Protein AF-A0A378B379-F1 (afdb_monomer_lite)

Sequence (40 aa):
MPFGGCKASGYGRFGGRAGIAEFTELRWITIQTQPRELPF

Organism: Klebsiella pneumoniae (NCBI:txid573)

Structure (mmCIF, N/CA/C/O backbone):
data_AF-A0A378B379-F1
#
_entry.id   AF-A0A378B379-F1
#
loop_
_atom_site.group_PDB
_atom_site.id
_atom_site.type_symbol
_atom_site.label_atom_id
_atom_site.label_alt_id
_atom_site.label_comp_id
_atom_site.label_asym_id
_atom_site.label_entity_id
_atom_site.label_seq_id
_atom_site.pdbx_PDB_ins_code
_atom_site.Cartn_x
_atom_site.Cartn_y
_atom_site.Cartn_z
_atom_site.occupancy
_atom_site.B_iso_or_equiv
_atom_site.auth_seq_id
_atom_site.auth_comp_id
_atom_site.auth_asym_id
_atom_site.auth_atom_id
_atom_site.pdbx_PDB_model_num
ATOM 1 N N . MET A 1 1 ? 8.925 12.615 -10.153 1.00 76.75 1 MET A N 1
ATOM 2 C CA . MET A 1 1 ? 8.058 12.323 -11.316 1.00 76.75 1 MET A CA 1
ATOM 3 C C . MET A 1 1 ? 7.993 10.807 -11.485 1.00 76.75 1 MET A C 1
ATOM 5 O O . MET A 1 1 ? 9.040 10.200 -11.296 1.00 76.75 1 MET A O 1
ATOM 9 N N . PRO A 1 2 ? 6.820 10.192 -11.724 1.00 80.94 2 PRO A N 1
ATOM 10 C CA . PRO A 1 2 ? 6.708 8.739 -11.876 1.00 80.94 2 PRO A CA 1
ATOM 11 C C . PRO A 1 2 ? 7.194 8.287 -13.263 1.00 80.94 2 PRO A C 1
ATOM 13 O O . PRO A 1 2 ? 6.796 8.872 -14.268 1.00 80.94 2 PRO A O 1
ATOM 16 N N . PHE A 1 3 ? 8.022 7.244 -13.321 1.00 89.94 3 PHE A N 1
ATOM 17 C CA . PHE A 1 3 ? 8.595 6.699 -14.555 1.00 89.94 3 PHE A CA 1
ATOM 18 C C . PHE A 1 3 ? 8.221 5.225 -14.735 1.00 89.94 3 PHE A C 1
ATOM 20 O O . PHE A 1 3 ? 8.403 4.423 -13.824 1.00 89.94 3 PHE A O 1
ATOM 27 N N . GLY A 1 4 ? 7.702 4.850 -15.904 1.00 90.19 4 GLY A N 1
ATOM 28 C CA . GLY A 1 4 ? 7.428 3.453 -16.249 1.00 90.19 4 GLY A CA 1
ATOM 29 C C . GLY A 1 4 ? 6.674 3.304 -17.572 1.00 90.19 4 GLY A C 1
ATOM 30 O O . GLY A 1 4 ? 6.172 4.286 -18.121 1.00 90.19 4 GLY A O 1
ATOM 31 N N . GLY A 1 5 ? 6.598 2.072 -18.077 1.00 91.88 5 GLY A N 1
ATOM 32 C CA . GLY A 1 5 ? 6.035 1.742 -19.391 1.00 91.88 5 GLY A CA 1
ATOM 33 C C . GLY A 1 5 ? 4.559 1.326 -19.383 1.00 91.88 5 GLY A C 1
ATOM 34 O O . GLY A 1 5 ? 3.875 1.395 -18.359 1.00 91.88 5 GLY A O 1
ATOM 35 N N . CYS A 1 6 ? 4.065 0.912 -20.551 1.00 93.19 6 CYS A N 1
ATOM 36 C CA . CYS A 1 6 ? 2.777 0.234 -20.736 1.00 93.19 6 CYS A CA 1
ATOM 37 C C . CYS A 1 6 ? 2.915 -0.850 -21.827 1.00 93.19 6 CYS A C 1
ATOM 39 O O . CYS A 1 6 ? 3.805 -0.763 -22.676 1.00 93.19 6 CYS A O 1
ATOM 41 N N . LYS A 1 7 ? 1.987 -1.822 -21.876 1.00 93.75 7 LYS A N 1
ATOM 42 C CA . LYS A 1 7 ? 1.948 -2.904 -22.885 1.00 93.75 7 LYS A CA 1
ATOM 43 C C . LYS A 1 7 ? 3.243 -3.735 -22.878 1.00 93.75 7 LYS A C 1
ATOM 45 O O . LYS A 1 7 ? 3.662 -4.199 -21.824 1.00 93.75 7 LYS A O 1
ATOM 50 N N . ALA A 1 8 ? 3.883 -3.913 -24.037 1.00 93.62 8 ALA A N 1
ATOM 51 C CA . ALA 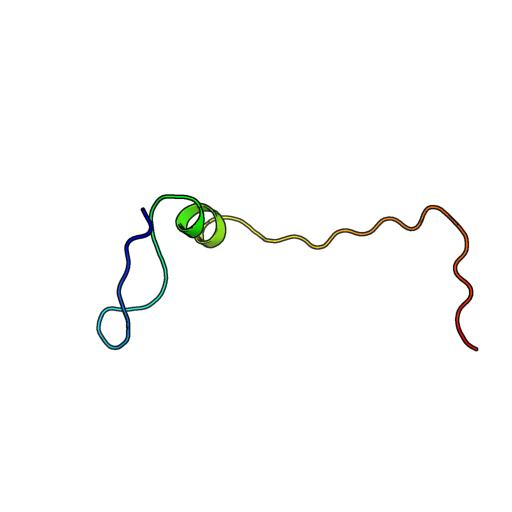A 1 8 ? 5.117 -4.685 -24.179 1.00 93.62 8 ALA A CA 1
ATOM 52 C C . ALA A 1 8 ? 6.304 -4.091 -23.396 1.00 93.62 8 ALA A C 1
ATOM 54 O O . ALA A 1 8 ? 7.262 -4.801 -23.119 1.00 93.62 8 ALA A O 1
ATOM 55 N N . SER A 1 9 ? 6.237 -2.815 -23.001 1.00 90.19 9 SER A N 1
ATOM 56 C CA . SER A 1 9 ? 7.263 -2.161 -22.180 1.00 90.19 9 SER A CA 1
ATOM 57 C C . SER A 1 9 ? 7.109 -2.420 -20.672 1.00 90.19 9 SER A C 1
ATOM 59 O O . SER A 1 9 ? 7.881 -1.869 -19.891 1.00 90.19 9 SER A O 1
ATOM 61 N N . GLY A 1 10 ? 6.119 -3.219 -20.252 1.00 90.44 10 GLY A N 1
ATOM 62 C CA . GLY A 1 10 ? 5.858 -3.565 -18.850 1.00 90.44 10 GLY A CA 1
ATOM 63 C C . GLY A 1 10 ? 4.867 -2.635 -18.139 1.00 90.44 10 GLY A C 1
ATOM 64 O O . GLY A 1 10 ? 4.359 -1.675 -18.720 1.00 90.44 10 GLY A O 1
ATOM 65 N N . TYR A 1 11 ? 4.586 -2.941 -16.869 1.00 90.06 11 TYR A N 1
ATOM 66 C CA . TYR A 1 11 ? 3.677 -2.201 -15.983 1.00 90.06 11 TYR A CA 1
ATOM 67 C C . TYR A 1 11 ? 4.372 -1.880 -14.647 1.00 90.06 11 TYR A C 1
ATOM 69 O O . TYR A 1 11 ? 5.385 -2.493 -14.323 1.00 90.06 11 TYR A O 1
ATOM 77 N N . GLY A 1 12 ? 3.840 -0.909 -13.898 1.00 87.88 12 GLY A N 1
ATOM 78 C CA . GLY A 1 12 ? 4.450 -0.373 -12.672 1.00 87.88 12 GLY A CA 1
ATOM 79 C C . GLY A 1 12 ? 5.128 0.987 -12.877 1.00 87.88 12 GLY A C 1
ATOM 80 O O . GLY A 1 12 ? 5.274 1.471 -14.014 1.00 87.88 12 GLY A O 1
ATOM 81 N N . ARG A 1 13 ? 5.488 1.661 -11.778 1.00 90.69 13 ARG A N 1
ATOM 82 C CA . ARG A 1 13 ? 6.120 2.995 -11.808 1.00 90.69 13 ARG A CA 1
ATOM 83 C C . ARG A 1 13 ? 7.210 3.157 -10.742 1.00 90.69 13 ARG A C 1
AT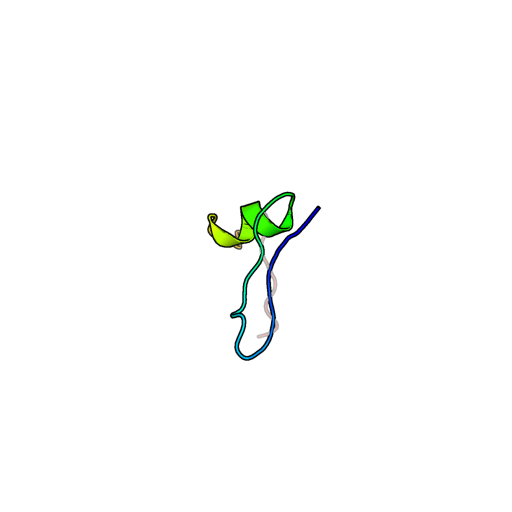OM 85 O O . ARG A 1 13 ? 6.962 2.984 -9.560 1.00 90.69 13 ARG A O 1
ATOM 92 N N . PHE A 1 14 ? 8.387 3.633 -11.146 1.00 86.31 14 PHE A N 1
ATOM 93 C CA . PHE A 1 14 ? 9.469 4.046 -10.249 1.00 86.31 14 PHE A CA 1
ATOM 94 C C . PHE A 1 14 ? 9.477 5.559 -10.000 1.00 86.31 14 PHE A C 1
ATOM 96 O O . PHE A 1 14 ? 9.112 6.356 -10.866 1.00 86.31 14 PHE A O 1
ATOM 103 N N . GLY A 1 15 ? 9.964 5.957 -8.823 1.00 84.12 15 GLY A N 1
ATOM 104 C CA . GLY A 1 15 ? 10.208 7.354 -8.464 1.00 84.12 15 GLY A CA 1
ATOM 105 C C . GLY A 1 15 ? 8.964 8.139 -8.022 1.00 84.12 15 GLY A C 1
ATOM 106 O O . GLY A 1 15 ? 7.838 7.933 -8.478 1.00 84.12 15 GLY A O 1
ATOM 107 N N . GLY A 1 16 ? 9.175 9.094 -7.111 1.00 88.81 16 GLY A N 1
ATOM 108 C CA . GLY A 1 16 ? 8.094 9.874 -6.499 1.00 88.81 16 GLY A CA 1
ATOM 109 C C . GLY A 1 16 ? 7.117 9.014 -5.687 1.00 88.81 16 GLY A C 1
ATOM 110 O O . GLY A 1 16 ? 7.433 7.898 -5.291 1.00 88.81 16 GLY A O 1
ATOM 111 N N . ARG A 1 17 ? 5.904 9.531 -5.446 1.00 89.00 17 ARG A N 1
ATOM 112 C CA . ARG A 1 17 ? 4.883 8.840 -4.633 1.00 89.00 17 ARG A CA 1
ATOM 113 C C . ARG A 1 17 ? 4.442 7.490 -5.211 1.00 89.00 17 ARG A C 1
ATOM 115 O O . ARG A 1 17 ? 4.130 6.596 -4.440 1.00 89.00 17 ARG A O 1
ATOM 122 N N . ALA A 1 18 ? 4.450 7.337 -6.538 1.00 86.81 18 ALA A N 1
ATOM 123 C CA . ALA A 1 18 ? 4.092 6.073 -7.185 1.00 86.81 18 ALA A CA 1
ATOM 124 C C . ALA A 1 18 ? 5.082 4.952 -6.831 1.00 86.81 18 ALA A C 1
ATOM 126 O O . ALA A 1 18 ? 4.654 3.845 -6.542 1.00 86.81 18 ALA A O 1
ATOM 127 N N . GLY A 1 19 ? 6.380 5.265 -6.746 1.00 89.38 19 GLY A N 1
ATOM 128 C CA . GLY A 1 19 ? 7.394 4.282 -6.362 1.00 89.38 19 GLY A CA 1
ATOM 129 C C . GLY A 1 19 ? 7.266 3.779 -4.921 1.00 89.38 19 GLY A C 1
ATOM 130 O O . GLY A 1 19 ? 7.646 2.652 -4.651 1.00 89.38 19 GLY A O 1
ATOM 131 N N . ILE A 1 20 ? 6.706 4.570 -3.996 1.00 91.69 20 ILE A N 1
ATOM 132 C CA . ILE A 1 20 ? 6.484 4.117 -2.609 1.00 91.69 20 ILE A CA 1
ATOM 133 C C . ILE A 1 20 ? 5.467 2.970 -2.588 1.00 91.69 20 ILE A C 1
ATOM 135 O O . ILE A 1 20 ? 5.670 1.984 -1.886 1.00 91.69 20 ILE A O 1
ATOM 139 N N . ALA A 1 21 ? 4.402 3.076 -3.384 1.00 91.81 21 ALA A N 1
ATOM 140 C CA . ALA A 1 21 ? 3.353 2.062 -3.441 1.00 91.81 21 ALA A CA 1
ATOM 141 C C . ALA A 1 21 ? 3.8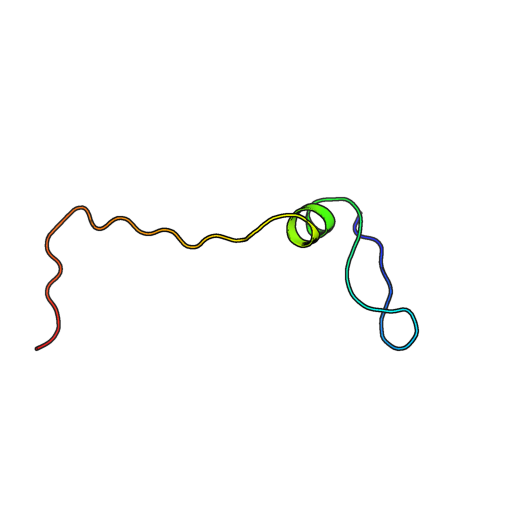51 0.705 -3.974 1.00 91.81 21 ALA A C 1
ATOM 143 O O . ALA A 1 21 ? 3.321 -0.320 -3.569 1.00 91.81 21 ALA A O 1
ATOM 144 N N . GLU A 1 22 ? 4.878 0.684 -4.832 1.00 92.69 22 GLU A N 1
ATOM 145 C CA . GLU A 1 22 ? 5.434 -0.562 -5.393 1.00 92.69 22 GLU A CA 1
ATOM 146 C C . GLU A 1 22 ? 6.244 -1.382 -4.370 1.00 92.69 22 GLU A C 1
ATOM 148 O O . GLU A 1 22 ? 6.426 -2.583 -4.546 1.00 92.69 22 GLU A O 1
ATOM 153 N N . PHE A 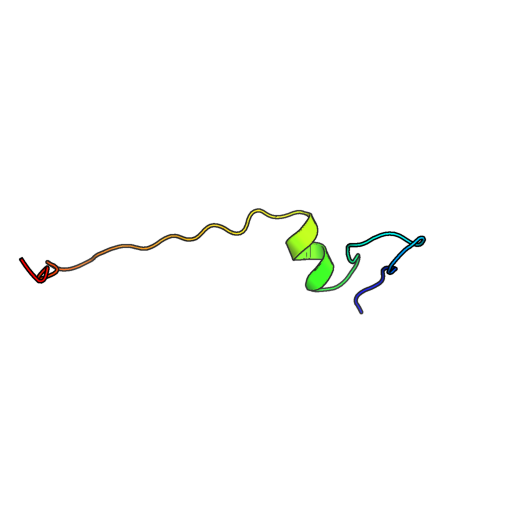1 23 ? 6.739 -0.749 -3.297 1.00 94.38 23 PHE A N 1
ATOM 154 C CA . PHE A 1 23 ? 7.629 -1.380 -2.306 1.00 94.38 23 PHE A CA 1
ATOM 155 C C . PHE A 1 23 ? 7.091 -1.326 -0.874 1.00 94.38 23 PHE A C 1
ATOM 157 O O . PHE A 1 23 ? 7.839 -1.526 0.083 1.00 94.38 23 PHE A O 1
ATOM 164 N N . THR A 1 24 ? 5.806 -1.023 -0.70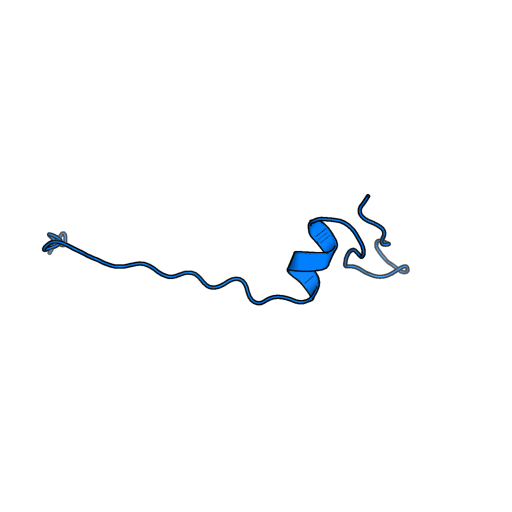6 1.00 95.94 24 THR A N 1
ATOM 165 C CA . THR A 1 24 ? 5.153 -0.977 0.606 1.00 95.94 24 THR A CA 1
ATOM 166 C C . THR A 1 24 ? 3.848 -1.753 0.578 1.00 95.94 24 THR A C 1
ATOM 168 O O . THR A 1 24 ? 3.195 -1.870 -0.455 1.00 95.94 24 THR A O 1
ATOM 171 N N . GLU A 1 25 ? 3.447 -2.277 1.732 1.00 95.19 25 GLU A N 1
ATOM 172 C CA . GLU A 1 25 ? 2.143 -2.912 1.885 1.00 95.19 25 GLU A CA 1
ATOM 173 C C . GLU A 1 25 ? 1.103 -1.879 2.318 1.00 95.19 25 GLU A C 1
ATOM 175 O O . GLU A 1 25 ? 1.225 -1.249 3.374 1.00 95.19 25 GLU A O 1
ATOM 180 N N . LEU A 1 26 ? 0.037 -1.732 1.531 1.00 95.94 26 LEU A N 1
ATOM 181 C CA . LEU A 1 26 ? -1.114 -0.939 1.942 1.00 95.94 26 LEU A CA 1
ATOM 182 C C . LEU A 1 26 ? -1.952 -1.739 2.946 1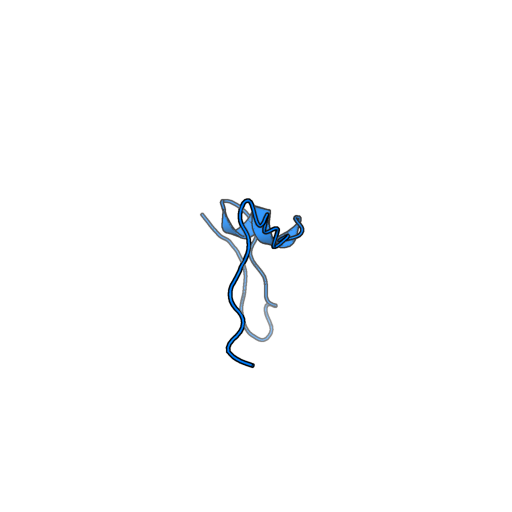.00 95.94 26 LEU A C 1
ATOM 184 O O . LEU A 1 26 ? -2.633 -2.696 2.583 1.00 95.94 26 LEU A O 1
ATOM 188 N N . ARG A 1 27 ? -1.920 -1.328 4.216 1.00 96.56 27 ARG A N 1
ATOM 189 C CA . ARG A 1 27 ? -2.666 -1.983 5.299 1.00 96.56 27 ARG A CA 1
ATOM 190 C C . ARG A 1 27 ? -3.911 -1.183 5.662 1.00 96.56 27 ARG A C 1
ATOM 192 O O . ARG A 1 27 ? -3.809 -0.036 6.093 1.00 96.56 27 ARG A O 1
ATOM 199 N N . TRP A 1 28 ? -5.082 -1.805 5.544 1.00 96.94 28 TRP A N 1
ATOM 200 C CA . TRP A 1 28 ? -6.325 -1.238 6.063 1.00 96.94 28 TRP A CA 1
ATOM 201 C C . TRP A 1 28 ? -6.504 -1.638 7.529 1.00 96.94 28 TRP A C 1
ATOM 203 O O . TRP A 1 28 ? -6.573 -2.821 7.854 1.00 96.94 28 TRP A O 1
ATOM 213 N N . ILE A 1 29 ? -6.542 -0.646 8.418 1.00 95.62 29 ILE A N 1
ATOM 214 C CA . ILE A 1 29 ? -6.687 -0.843 9.862 1.00 95.62 29 ILE A CA 1
ATOM 215 C C . ILE A 1 29 ? -7.831 0.046 10.349 1.00 95.62 29 ILE A C 1
ATOM 217 O O . ILE A 1 29 ? -7.836 1.249 10.094 1.00 95.62 29 ILE A O 1
ATOM 221 N N . THR A 1 30 ? -8.790 -0.544 11.061 1.00 96.38 30 THR A N 1
ATOM 222 C CA . THR A 1 30 ? -9.897 0.173 11.708 1.00 96.38 30 THR A CA 1
ATOM 223 C C . THR A 1 30 ? -9.959 -0.188 13.181 1.00 96.38 30 THR A C 1
ATOM 225 O O . THR A 1 30 ? -9.762 -1.348 13.539 1.00 96.38 30 THR A O 1
ATOM 228 N N . ILE A 1 31 ? -10.286 0.787 14.024 1.00 96.50 31 ILE A N 1
ATOM 229 C CA . ILE A 1 31 ? -10.484 0.588 15.460 1.00 96.50 31 ILE A CA 1
ATOM 230 C C . ILE A 1 31 ? -11.895 1.060 15.798 1.00 96.50 31 ILE A C 1
ATOM 232 O O . ILE A 1 31 ? -12.232 2.220 15.568 1.00 96.50 31 ILE A O 1
ATOM 236 N N . GLN A 1 32 ? -12.719 0.160 16.332 1.00 95.69 32 GLN A N 1
ATOM 237 C CA . GLN A 1 32 ? -14.046 0.498 16.833 1.00 95.69 32 GLN A CA 1
ATOM 238 C C . GLN A 1 32 ? -13.929 0.927 18.301 1.00 95.69 32 GLN A C 1
ATOM 240 O O . GLN A 1 32 ? -13.527 0.135 19.149 1.00 95.69 32 GLN A O 1
ATOM 245 N N . THR A 1 33 ? -14.266 2.183 18.597 1.00 97.06 33 THR A N 1
ATOM 246 C CA . THR A 1 33 ? -14.138 2.770 19.946 1.00 97.06 33 THR A CA 1
ATOM 247 C C . THR A 1 33 ? -15.438 2.755 20.749 1.00 97.06 33 THR A C 1
ATOM 249 O O . THR A 1 33 ? -15.422 3.051 21.941 1.00 97.06 33 THR A O 1
ATOM 252 N N . GLN A 1 34 ? -16.563 2.422 20.114 1.00 96.69 34 GLN A N 1
ATOM 253 C CA . GLN A 1 34 ? -17.900 2.412 20.711 1.00 96.69 34 GLN A CA 1
ATOM 254 C C . GLN A 1 34 ? -18.719 1.219 20.196 1.00 96.69 34 GLN A C 1
ATOM 256 O O . GLN A 1 34 ? -18.395 0.680 19.133 1.00 96.69 34 GLN A O 1
ATOM 261 N N . PRO A 1 35 ? -19.771 0.777 20.911 1.00 95.38 35 PRO A N 1
ATOM 262 C CA . PRO A 1 35 ? -20.685 -0.244 20.409 1.00 95.38 35 PRO A CA 1
ATOM 263 C C . PRO A 1 35 ? -21.276 0.151 19.051 1.00 95.38 35 PRO A C 1
ATOM 265 O O . PRO A 1 35 ? -21.613 1.311 18.823 1.00 95.38 35 PRO A O 1
ATOM 268 N N . ARG A 1 36 ? -21.387 -0.823 18.147 1.00 92.81 36 ARG A N 1
ATOM 269 C CA . ARG A 1 36 ? -22.008 -0.652 16.833 1.00 92.81 36 ARG A CA 1
ATOM 270 C C . ARG A 1 36 ? -23.322 -1.409 16.832 1.00 92.81 36 ARG A C 1
ATOM 272 O O . ARG A 1 36 ? -23.315 -2.619 17.033 1.00 92.81 36 ARG A O 1
ATOM 279 N N . GLU A 1 37 ? -24.415 -0.708 16.563 1.00 94.38 37 GLU A N 1
ATOM 280 C CA . GLU A 1 37 ? -25.685 -1.360 16.264 1.00 94.38 37 GLU A CA 1
ATOM 281 C C . GLU A 1 37 ? -25.604 -1.975 14.866 1.00 94.38 37 GLU A C 1
ATOM 283 O O . GLU A 1 37 ? -25.278 -1.306 13.877 1.00 94.38 37 GLU A O 1
ATOM 288 N N . LEU A 1 38 ? -25.821 -3.285 14.808 1.00 93.69 38 LEU A N 1
ATOM 289 C CA . LEU A 1 38 ? -25.951 -4.032 13.568 1.00 93.69 38 LEU A CA 1
ATOM 290 C C . LEU A 1 38 ? -27.443 -4.193 13.246 1.00 93.69 38 LEU A C 1
ATOM 292 O O . LEU A 1 38 ? -28.267 -4.184 14.156 1.00 93.69 38 LEU A O 1
ATOM 296 N N . PRO A 1 39 ? -27.806 -4.289 11.959 1.00 91.69 39 PRO A N 1
ATOM 297 C CA . PRO A 1 39 ? -29.200 -4.191 11.527 1.00 91.69 39 PRO A CA 1
ATOM 298 C C . PRO A 1 39 ? -30.088 -5.406 11.862 1.00 91.69 39 PRO A C 1
ATOM 300 O O . PRO A 1 39 ? -31.256 -5.392 11.481 1.00 91.69 39 PRO A O 1
ATOM 303 N N . PHE A 1 40 ? -29.565 -6.443 12.522 1.00 87.19 40 PHE A N 1
ATOM 304 C CA . PHE A 1 40 ? -30.297 -7.648 12.924 1.00 87.19 40 PHE A CA 1
ATOM 305 C C . PHE A 1 40 ? -29.810 -8.166 14.278 1.00 87.19 40 PHE A C 1
ATOM 307 O O . PHE A 1 40 ? -28.597 -8.013 14.563 1.00 87.19 40 PHE A O 1
#

InterPro domains:
  IPR015590 Aldehyde dehydrogenase domain [PF00171] (1-29)
  IPR016161 Aldehyde/histidinol dehydrogenase [SSF53720] (1-35)
  IPR016163 Aldehyde dehydrogenase, C-terminal [G3DSA:3.40.309.10] (1-40)

Radius of gyration: 18.7 Å; chains: 1; bounding box: 40×20×45 Å

Foldseek 3Di:
DWDADDDPRDDATPDDPRNVVVPDDDDDDDDDPDDDDDPD

pLDDT: mean 91.7, std 4.45, range [76.75, 97.06]

Secondary structure (DSSP, 8-state):
--B---GGG-S--BSHHHHHHHTS---------S------